Protein AF-A0A5C9A991-F1 (afdb_monomer_lite)

Structure (mmCIF, N/CA/C/O backbone):
data_AF-A0A5C9A991-F1
#
_entry.id   AF-A0A5C9A991-F1
#
loop_
_atom_site.group_PDB
_atom_site.id
_atom_site.type_symbol
_atom_site.label_atom_id
_atom_site.label_alt_id
_atom_site.label_comp_id
_atom_site.label_asym_id
_atom_site.label_entity_id
_atom_site.label_seq_id
_atom_site.pdbx_PDB_ins_code
_atom_site.Cartn_x
_atom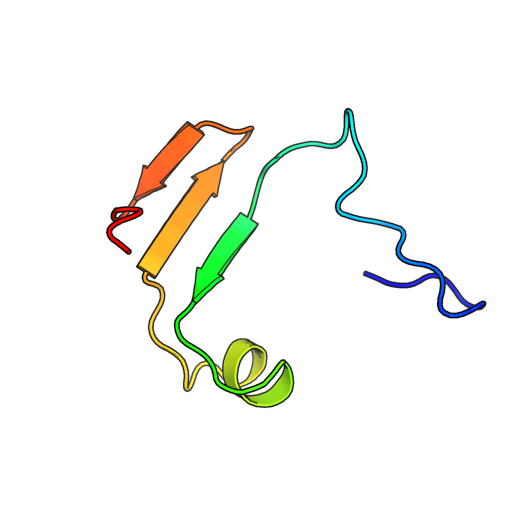_site.Cartn_y
_atom_site.Cartn_z
_atom_site.occupancy
_atom_site.B_iso_or_equiv
_atom_site.auth_seq_id
_atom_si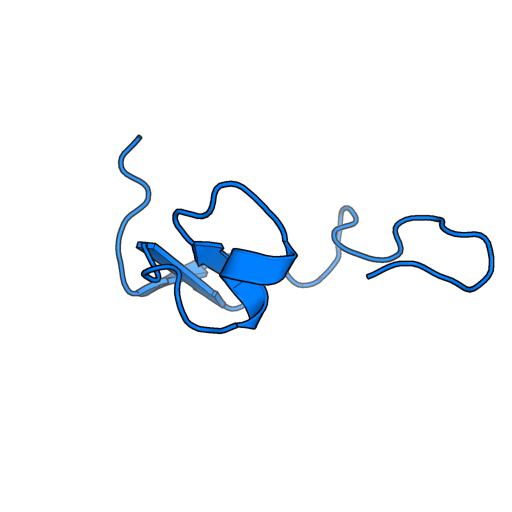te.auth_comp_id
_atom_site.auth_asym_id
_atom_site.auth_atom_id
_atom_site.pdbx_PDB_model_num
ATOM 1 N N . PRO A 1 1 ? 2.683 6.398 -3.607 1.00 81.94 1 PRO A N 1
ATOM 2 C CA . PRO A 1 1 ? 3.003 7.173 -4.835 1.00 81.94 1 PRO A CA 1
ATOM 3 C C . PRO A 1 1 ? 4.150 8.152 -4.571 1.00 81.94 1 PRO A C 1
ATOM 5 O O . PRO A 1 1 ? 4.409 8.437 -3.401 1.00 81.94 1 PRO A O 1
ATOM 8 N N . LEU A 1 2 ? 4.813 8.649 -5.622 1.00 89.44 2 LEU A N 1
ATOM 9 C CA . LEU A 1 2 ? 5.861 9.674 -5.527 1.00 89.44 2 LEU A CA 1
ATOM 10 C C . LEU A 1 2 ? 5.379 11.001 -6.143 1.00 89.44 2 LEU A C 1
ATOM 12 O O . LEU A 1 2 ? 4.539 10.971 -7.041 1.00 89.44 2 LEU A O 1
ATOM 16 N N . ASN A 1 3 ? 5.883 12.142 -5.664 1.00 92.06 3 ASN A N 1
ATOM 17 C CA . ASN A 1 3 ? 5.739 13.432 -6.356 1.00 92.06 3 ASN A CA 1
ATOM 18 C C . ASN A 1 3 ? 6.805 13.595 -7.461 1.00 92.06 3 ASN A C 1
ATOM 20 O O . ASN A 1 3 ? 7.658 12.729 -7.645 1.00 92.06 3 ASN A O 1
ATOM 24 N N . GLU A 1 4 ? 6.791 14.728 -8.168 1.00 93.94 4 GLU A N 1
ATOM 25 C CA . GLU A 1 4 ? 7.754 15.054 -9.239 1.00 93.94 4 GLU A CA 1
ATOM 26 C C . GLU A 1 4 ? 9.220 15.092 -8.772 1.00 93.94 4 GLU A C 1
ATOM 28 O O . GLU A 1 4 ? 10.133 14.950 -9.579 1.00 93.94 4 GLU A O 1
ATOM 33 N N . LYS A 1 5 ? 9.455 15.243 -7.465 1.00 94.69 5 LYS A N 1
ATOM 34 C CA . LYS A 1 5 ? 10.789 15.213 -6.848 1.00 94.69 5 LYS A CA 1
ATOM 35 C C . LYS A 1 5 ? 11.206 13.808 -6.399 1.00 94.69 5 LYS A C 1
ATOM 37 O O . LYS A 1 5 ? 12.275 13.646 -5.820 1.00 94.69 5 LYS A O 1
ATOM 42 N N . GLY A 1 6 ? 10.369 12.796 -6.636 1.00 91.69 6 GLY A N 1
ATOM 43 C CA . GLY A 1 6 ? 10.602 11.423 -6.193 1.00 91.69 6 GLY A CA 1
ATOM 44 C C . GLY A 1 6 ? 10.292 11.180 -4.712 1.00 91.69 6 GLY A C 1
ATOM 45 O O . GLY A 1 6 ? 10.611 10.117 -4.187 1.00 91.69 6 GLY A O 1
ATOM 46 N N . GLU A 1 7 ? 9.660 12.125 -4.017 1.00 92.62 7 GLU A N 1
ATOM 47 C CA . GLU A 1 7 ? 9.341 11.988 -2.596 1.00 92.62 7 GLU A CA 1
ATOM 48 C C . GLU A 1 7 ? 8.051 11.193 -2.408 1.00 92.62 7 GLU A C 1
ATOM 50 O O . GLU A 1 7 ? 7.051 11.417 -3.097 1.00 92.62 7 GLU A O 1
ATOM 55 N N . ARG A 1 8 ? 8.036 10.282 -1.430 1.00 89.75 8 ARG A N 1
ATOM 56 C CA . ARG A 1 8 ? 6.853 9.469 -1.136 1.00 89.75 8 ARG A CA 1
ATOM 57 C C . ARG A 1 8 ? 5.712 10.337 -0.606 1.00 89.75 8 ARG A C 1
ATOM 59 O O . ARG A 1 8 ? 5.767 10.846 0.511 1.00 89.75 8 ARG A O 1
ATOM 66 N N . VAL A 1 9 ? 4.642 10.455 -1.391 1.00 91.94 9 VAL A N 1
ATOM 67 C CA . VAL A 1 9 ? 3.443 11.219 -1.013 1.00 91.94 9 VAL A CA 1
ATOM 68 C C . VAL A 1 9 ? 2.421 10.404 -0.228 1.00 91.94 9 VAL A C 1
ATOM 70 O O . VAL A 1 9 ? 1.679 10.995 0.538 1.00 91.94 9 VAL A O 1
ATOM 73 N N . TRP A 1 10 ? 2.427 9.079 -0.379 1.00 88.62 10 TRP A N 1
ATOM 74 C CA . TRP A 1 10 ? 1.617 8.123 0.385 1.00 88.62 10 TRP A CA 1
ATOM 75 C C . TRP A 1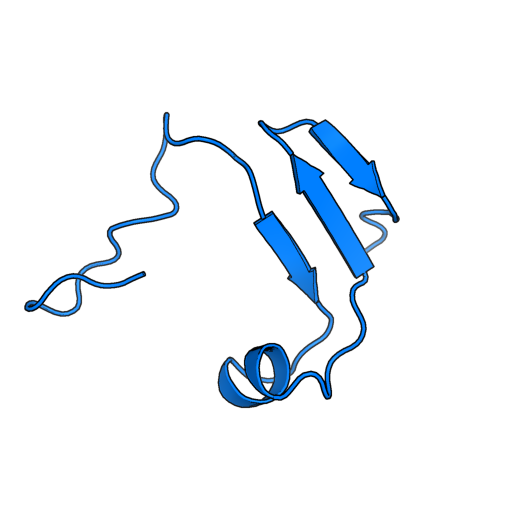 10 ? 2.339 6.762 0.391 1.00 88.62 10 TRP A C 1
ATOM 77 O O . TRP A 1 10 ? 2.965 6.425 -0.631 1.00 88.62 10 TRP A O 1
ATOM 87 N N . PRO A 1 11 ? 2.262 5.968 1.474 1.00 89.88 11 PRO A N 1
ATOM 88 C CA . PRO A 1 11 ? 1.517 6.241 2.710 1.00 89.88 11 PRO A CA 1
ATOM 89 C C . PRO A 1 11 ? 2.243 7.225 3.639 1.00 89.88 11 PRO A C 1
ATOM 91 O O . PRO A 1 11 ? 3.451 7.084 3.868 1.00 89.88 11 PRO A O 1
ATOM 94 N N . LYS A 1 12 ? 1.512 8.210 4.177 1.00 88.50 12 LYS A N 1
ATOM 95 C CA . LYS A 1 12 ? 1.939 9.076 5.287 1.00 88.50 12 LYS A CA 1
ATOM 96 C C . LYS A 1 12 ? 1.046 8.852 6.506 1.00 88.50 12 LYS A C 1
ATOM 98 O O . LYS A 1 12 ? -0.066 8.342 6.402 1.00 88.50 12 LYS A O 1
ATOM 103 N N . ALA A 1 13 ? 1.550 9.216 7.683 1.00 86.88 13 ALA A N 1
ATOM 104 C CA . ALA A 1 13 ? 0.732 9.205 8.888 1.00 86.88 13 ALA A CA 1
ATOM 105 C C . ALA A 1 13 ? -0.488 10.119 8.694 1.00 86.88 13 ALA A C 1
ATOM 107 O O . ALA A 1 13 ? -0.345 11.198 8.126 1.00 86.88 13 ALA A O 1
ATOM 108 N N . GLN A 1 14 ? -1.644 9.688 9.208 1.00 87.00 14 GLN A N 1
ATOM 109 C CA . GLN A 1 14 ? -2.945 10.364 9.080 1.00 87.00 14 GLN A CA 1
ATOM 110 C C . GLN A 1 14 ? -3.611 10.274 7.693 1.00 87.00 14 GLN A C 1
ATOM 112 O O . GLN A 1 14 ? -4.747 10.723 7.558 1.00 87.00 14 GLN A O 1
ATOM 117 N N . ASP A 1 15 ? -2.976 9.649 6.694 1.00 87.06 15 ASP A N 1
ATOM 118 C CA . ASP A 1 15 ? -3.656 9.306 5.440 1.00 87.06 15 ASP A CA 1
ATOM 119 C C . ASP A 1 15 ? -4.630 8.133 5.630 1.00 87.06 15 ASP A C 1
ATOM 121 O O . ASP A 1 15 ? -4.472 7.296 6.525 1.00 87.06 15 ASP A O 1
ATOM 125 N N . ASP A 1 16 ? -5.605 8.026 4.725 1.00 90.56 16 ASP A N 1
ATOM 126 C CA . ASP A 1 16 ? -6.480 6.860 4.658 1.00 90.56 16 ASP A CA 1
ATOM 127 C C . ASP A 1 16 ? -5.674 5.574 4.407 1.00 90.56 16 ASP A C 1
ATOM 129 O O . ASP A 1 16 ? -4.898 5.457 3.450 1.00 90.56 16 ASP A O 1
ATOM 133 N N . ALA A 1 17 ? -5.878 4.593 5.284 1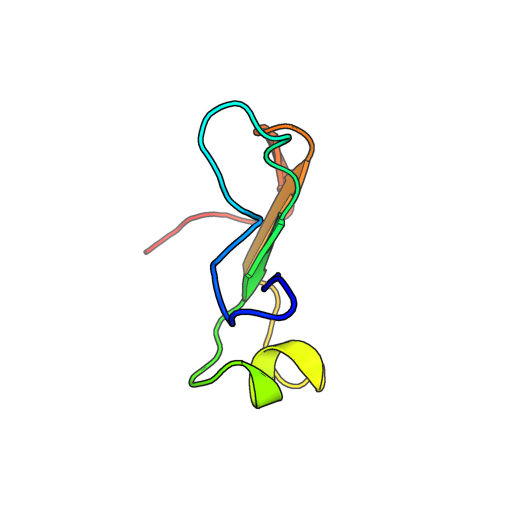.00 91.38 17 ALA A N 1
ATOM 134 C CA . ALA A 1 17 ? -5.188 3.311 5.262 1.00 91.38 17 ALA A CA 1
ATOM 135 C C . ALA A 1 17 ? -5.947 2.278 4.410 1.00 91.38 17 ALA A C 1
ATOM 137 O O . ALA A 1 17 ? -6.312 1.202 4.889 1.00 91.38 17 ALA A O 1
ATOM 138 N N . SER A 1 18 ? -6.202 2.611 3.144 1.00 94.38 18 SER A N 1
ATOM 139 C CA . SER A 1 18 ? -6.744 1.676 2.153 1.00 94.38 18 SER A CA 1
ATOM 140 C C . SER A 1 18 ? -5.634 1.152 1.248 1.00 94.38 18 SER A C 1
ATOM 142 O O . SER A 1 18 ? -5.048 1.904 0.472 1.00 94.38 18 SER A O 1
ATOM 144 N N . PHE A 1 19 ? -5.319 -0.139 1.356 1.00 93.19 19 PHE A N 1
ATOM 145 C CA . PHE A 1 19 ? -4.210 -0.760 0.629 1.00 93.19 19 PHE A CA 1
ATOM 146 C C . PHE A 1 19 ? -4.370 -2.276 0.508 1.00 93.19 19 PHE A C 1
ATOM 148 O O . PHE A 1 19 ? -5.171 -2.888 1.207 1.00 93.19 19 PHE A O 1
ATOM 155 N N . VAL A 1 20 ? -3.589 -2.894 -0.376 1.00 93.12 20 VAL A N 1
ATOM 156 C CA . VAL A 1 20 ? -3.493 -4.354 -0.498 1.00 93.12 2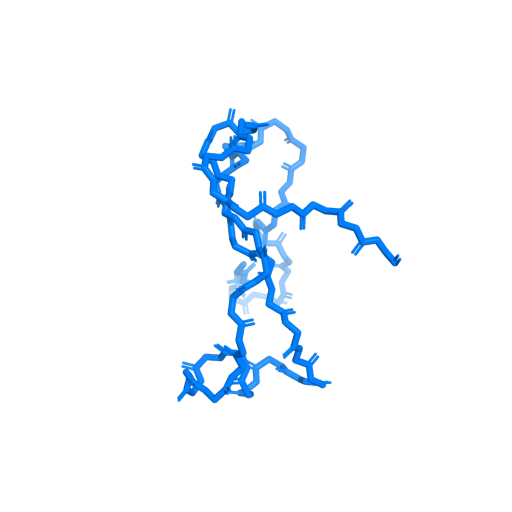0 VAL A CA 1
ATOM 157 C C . VAL A 1 20 ? -2.074 -4.800 -0.172 1.00 93.12 20 VAL A C 1
ATOM 159 O O . VAL A 1 20 ? -1.111 -4.148 -0.574 1.00 93.12 20 VAL A O 1
ATOM 162 N N . LEU A 1 21 ? -1.949 -5.906 0.553 1.00 93.44 21 LEU A N 1
ATOM 163 C CA . LEU A 1 21 ? -0.702 -6.641 0.713 1.00 93.44 21 LEU A CA 1
ATOM 164 C C . LEU A 1 21 ? -0.661 -7.748 -0.336 1.00 93.44 21 LEU A C 1
ATOM 166 O O . LEU A 1 21 ? -1.643 -8.473 -0.525 1.00 93.44 21 LEU A O 1
ATOM 170 N N . VAL A 1 22 ? 0.472 -7.858 -1.016 1.00 92.81 22 VAL A N 1
ATOM 171 C CA . VAL A 1 22 ? 0.731 -8.857 -2.053 1.00 92.81 22 VAL A CA 1
ATOM 172 C C . VAL A 1 22 ? 2.077 -9.509 -1.778 1.00 92.81 22 VAL A C 1
ATOM 174 O O . VAL A 1 22 ? 2.989 -8.839 -1.292 1.00 92.81 22 VAL A O 1
ATOM 177 N N . ASP A 1 23 ? 2.191 -10.793 -2.092 1.00 91.75 23 ASP A N 1
ATOM 178 C CA . ASP A 1 23 ? 3.472 -11.496 -2.074 1.00 91.75 23 ASP A CA 1
ATOM 179 C C . ASP A 1 23 ? 4.184 -11.264 -3.411 1.00 91.75 23 ASP A C 1
ATOM 181 O O . ASP A 1 23 ? 3.782 -11.815 -4.438 1.00 91.75 23 ASP A O 1
ATOM 185 N N . ALA A 1 24 ? 5.155 -10.349 -3.415 1.00 92.12 24 ALA A N 1
ATOM 186 C CA . ALA A 1 24 ? 5.843 -9.893 -4.616 1.00 92.12 24 ALA A CA 1
ATOM 187 C C . ALA A 1 24 ? 7.316 -9.598 -4.331 1.00 92.12 24 ALA A C 1
ATOM 189 O O . ALA A 1 24 ? 7.642 -8.907 -3.363 1.00 92.12 24 ALA A O 1
ATOM 190 N N . SER A 1 25 ? 8.206 -10.025 -5.227 1.00 92.62 25 SER A N 1
ATOM 191 C CA . SER A 1 25 ? 9.641 -9.729 -5.107 1.00 92.62 25 SER A CA 1
ATOM 192 C C . SER A 1 25 ? 9.992 -8.286 -5.492 1.00 92.62 25 SER A C 1
ATOM 194 O O . SER A 1 25 ? 11.009 -7.738 -5.063 1.00 92.62 25 SER A O 1
ATOM 196 N N . CYS A 1 26 ? 9.147 -7.648 -6.304 1.00 90.50 26 CYS A N 1
ATOM 197 C CA . CYS A 1 26 ? 9.332 -6.277 -6.759 1.00 90.50 26 CYS A CA 1
ATOM 198 C C . CYS A 1 26 ? 8.000 -5.583 -7.079 1.00 90.50 26 CYS A C 1
ATOM 200 O O . CYS A 1 26 ? 6.946 -6.205 -7.220 1.00 90.50 26 CYS A O 1
ATOM 202 N N . SER A 1 27 ? 8.052 -4.259 -7.246 1.00 90.19 27 SER A N 1
ATOM 203 C CA . SER A 1 27 ? 6.876 -3.443 -7.565 1.00 90.19 27 SER A CA 1
ATOM 204 C C . SER A 1 27 ? 6.285 -3.735 -8.949 1.00 90.19 27 SER A C 1
ATOM 206 O O . SER A 1 27 ? 5.070 -3.653 -9.115 1.00 90.19 27 SER A O 1
ATOM 208 N N . ALA A 1 28 ? 7.110 -4.098 -9.936 1.00 91.94 28 ALA A N 1
ATOM 209 C CA . ALA A 1 28 ? 6.632 -4.449 -11.273 1.00 91.94 28 ALA A CA 1
ATOM 210 C C . ALA A 1 28 ? 5.772 -5.723 -11.250 1.00 91.94 28 ALA A C 1
ATOM 212 O O . ALA A 1 28 ? 4.706 -5.759 -11.860 1.00 91.94 28 ALA A O 1
ATOM 213 N N . GLU A 1 29 ? 6.200 -6.732 -10.492 1.00 92.44 29 GLU A N 1
ATOM 214 C CA . GLU A 1 29 ? 5.473 -7.992 -10.307 1.00 92.44 29 GLU A CA 1
ATOM 215 C C . GLU A 1 29 ? 4.110 -7.765 -9.628 1.00 92.44 29 GLU A C 1
ATOM 217 O O . GLU A 1 29 ? 3.080 -8.236 -10.123 1.00 92.44 29 GLU A O 1
ATOM 222 N N . ALA A 1 30 ? 4.093 -6.931 -8.579 1.00 91.31 30 ALA A N 1
ATOM 223 C CA . ALA A 1 30 ? 2.883 -6.531 -7.861 1.00 91.31 30 ALA A CA 1
ATOM 224 C C . ALA A 1 30 ? 1.842 -5.851 -8.772 1.00 91.31 30 ALA A C 1
ATOM 226 O O . ALA A 1 30 ? 0.640 -6.093 -8.647 1.00 91.31 30 ALA A O 1
ATOM 227 N N . VAL A 1 31 ? 2.286 -5.001 -9.705 1.00 90.75 31 VAL A N 1
ATOM 228 C CA . VAL A 1 31 ? 1.399 -4.270 -10.632 1.00 90.75 31 VAL A CA 1
ATOM 229 C C . VAL A 1 31 ? 0.953 -5.143 -11.805 1.00 90.75 31 VAL A C 1
ATOM 231 O O . VAL A 1 31 ? -0.191 -5.033 -12.251 1.00 90.75 31 VAL A O 1
ATOM 234 N N . ALA A 1 32 ? 1.812 -6.047 -12.280 1.00 90.50 32 ALA A N 1
ATOM 235 C CA . ALA A 1 32 ? 1.538 -6.927 -13.417 1.00 90.50 32 ALA A CA 1
ATOM 236 C C . ALA A 1 32 ? 0.425 -7.965 -13.160 1.00 90.50 32 ALA A C 1
ATOM 238 O O . ALA A 1 32 ? 0.094 -8.733 -14.061 1.00 90.50 32 ALA A O 1
ATOM 239 N N . ARG A 1 33 ? -0.179 -7.984 -11.959 1.00 80.31 33 ARG A N 1
ATOM 240 C CA . ARG A 1 33 ? -1.165 -8.983 -11.500 1.00 80.31 33 ARG A CA 1
ATOM 241 C C . ARG A 1 33 ? -0.626 -10.416 -11.481 1.00 80.31 33 ARG A C 1
ATOM 243 O O . ARG A 1 33 ? -1.407 -11.362 -11.503 1.00 80.31 33 ARG A O 1
ATOM 250 N N . ILE A 1 34 ? 0.696 -10.554 -11.426 1.00 86.12 34 ILE A N 1
ATOM 251 C CA . ILE A 1 34 ? 1.386 -11.838 -11.278 1.00 86.12 34 ILE A CA 1
ATOM 252 C C . ILE A 1 34 ? 1.370 -12.263 -9.804 1.00 86.12 34 ILE A C 1
ATOM 254 O O . ILE A 1 34 ? 1.182 -13.437 -9.501 1.00 86.12 34 ILE A O 1
ATOM 258 N N . SER A 1 35 ? 1.495 -11.298 -8.891 1.00 88.06 35 SER A N 1
ATOM 259 C CA . SER A 1 35 ? 1.564 -11.540 -7.452 1.00 88.06 35 SER A CA 1
ATOM 260 C C . SER A 1 35 ? 0.189 -11.830 -6.821 1.00 88.06 35 SER A C 1
ATOM 262 O O . SER A 1 35 ? -0.761 -11.058 -7.022 1.00 88.06 35 SER A O 1
ATOM 264 N N . PRO A 1 36 ? 0.054 -12.902 -6.018 1.00 87.50 36 PRO A N 1
ATOM 265 C CA . PRO A 1 36 ? -1.145 -13.167 -5.229 1.00 87.50 36 PRO A CA 1
ATOM 266 C C . PRO A 1 36 ? -1.422 -12.054 -4.210 1.00 87.50 36 PRO A C 1
ATOM 268 O O . PRO A 1 36 ? -0.515 -11.525 -3.569 1.00 87.50 36 PRO A O 1
ATOM 271 N N . ARG A 1 37 ? -2.704 -11.714 -4.028 1.00 87.75 37 ARG A N 1
ATOM 272 C CA . ARG A 1 37 ? -3.150 -10.814 -2.953 1.00 87.75 37 ARG A CA 1
ATOM 273 C C . ARG A 1 37 ? -3.278 -11.599 -1.653 1.00 87.75 37 ARG A C 1
ATOM 275 O O . ARG A 1 37 ? -4.017 -12.578 -1.619 1.00 87.75 37 ARG A O 1
ATOM 282 N N . THR A 1 38 ? -2.623 -11.126 -0.600 1.00 93.12 38 THR A N 1
ATOM 283 C CA . THR A 1 38 ? -2.583 -11.771 0.723 1.00 93.12 38 THR A CA 1
ATOM 284 C C . THR A 1 38 ? -3.599 -11.154 1.683 1.00 93.12 38 THR A C 1
ATOM 286 O O . THR A 1 38 ? -4.268 -11.866 2.431 1.00 93.12 38 THR A O 1
ATOM 289 N N . ALA A 1 39 ? -3.760 -9.827 1.642 1.00 94.38 39 ALA A N 1
ATOM 290 C CA . ALA A 1 39 ? -4.707 -9.105 2.490 1.00 94.38 39 ALA A CA 1
ATOM 291 C C . ALA A 1 39 ? -5.156 -7.783 1.851 1.00 94.38 39 ALA A C 1
ATOM 293 O O . ALA A 1 39 ? -4.383 -7.136 1.147 1.00 94.38 39 ALA A O 1
ATOM 294 N N . THR A 1 40 ? -6.384 -7.351 2.139 1.00 94.25 40 THR A N 1
ATOM 295 C CA . THR A 1 40 ? -6.928 -6.055 1.708 1.00 94.25 40 THR A CA 1
ATOM 296 C C . THR A 1 40 ? -7.403 -5.263 2.914 1.00 94.25 40 THR A C 1
ATOM 298 O O . THR A 1 40 ? -8.200 -5.749 3.718 1.00 94.25 40 THR A O 1
ATOM 301 N N . PHE A 1 41 ? -6.955 -4.017 2.993 1.00 95.69 41 PHE A N 1
ATOM 302 C CA . PHE A 1 41 ? -7.336 -3.044 4.000 1.00 95.69 41 PHE A CA 1
ATOM 303 C C . PHE A 1 41 ? -8.190 -1.950 3.376 1.00 95.69 41 PHE A C 1
ATOM 305 O O . PHE A 1 41 ? -7.866 -1.424 2.309 1.00 95.69 41 PHE A O 1
ATOM 312 N N . HIS A 1 42 ? -9.265 -1.584 4.065 1.00 96.06 42 HIS A N 1
ATOM 313 C CA . HIS A 1 42 ? -10.101 -0.441 3.735 1.00 96.06 42 HIS A CA 1
ATOM 314 C C . HIS A 1 42 ? -10.227 0.446 4.968 1.00 96.06 42 HIS A C 1
ATOM 316 O O . HIS A 1 42 ? -10.711 -0.007 6.004 1.00 96.06 42 HIS A O 1
ATOM 322 N N . LYS A 1 43 ? -9.769 1.699 4.874 1.00 94.06 43 LYS A N 1
ATOM 323 C CA . LYS A 1 43 ? -9.785 2.666 5.987 1.00 94.06 43 LYS A CA 1
ATOM 324 C C . LYS A 1 43 ? -9.183 2.107 7.287 1.00 94.06 43 LYS A C 1
ATOM 326 O O . LYS A 1 43 ? -9.707 2.322 8.376 1.00 94.06 43 LYS A O 1
ATOM 331 N N . GLY A 1 44 ? -8.108 1.328 7.168 1.00 92.00 44 GLY A N 1
ATOM 332 C CA . GLY A 1 44 ? -7.425 0.686 8.295 1.00 92.00 44 GLY A CA 1
ATOM 333 C C . GLY A 1 44 ? -8.068 -0.608 8.802 1.00 92.00 44 GLY A C 1
ATOM 334 O O . GLY A 1 44 ? -7.495 -1.257 9.672 1.00 92.00 44 GLY A O 1
ATOM 335 N N . GLN A 1 45 ? -9.211 -1.028 8.256 1.00 94.31 45 GLN A N 1
ATOM 336 C CA . GLN A 1 45 ? -9.846 -2.299 8.599 1.00 94.31 45 GLN A CA 1
ATOM 337 C C . GLN A 1 45 ? -9.444 -3.389 7.611 1.00 94.31 45 GLN A C 1
ATOM 339 O O . GLN A 1 45 ? -9.514 -3.192 6.399 1.00 94.31 45 GLN A O 1
ATOM 344 N N 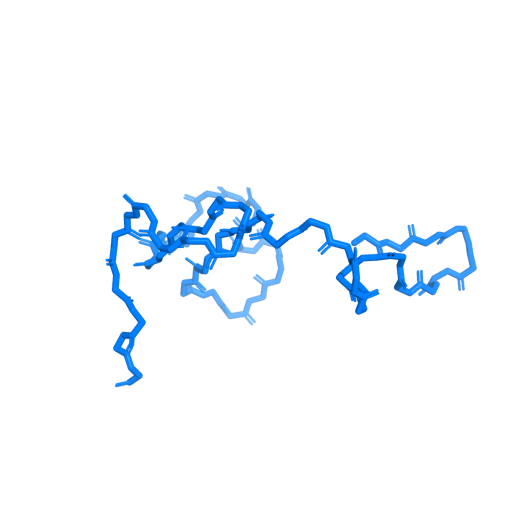. LEU A 1 46 ? -9.063 -4.557 8.125 1.00 95.00 46 LEU A N 1
ATOM 345 C CA . LEU A 1 46 ? -8.869 -5.751 7.309 1.00 95.00 46 LEU A CA 1
ATOM 346 C C . LEU A 1 46 ? -10.237 -6.238 6.817 1.00 95.00 46 LEU A C 1
ATOM 348 O O . LEU A 1 46 ? -11.060 -6.682 7.614 1.00 95.00 46 LEU A O 1
ATOM 352 N N . VAL A 1 47 ? -10.479 -6.149 5.511 1.00 96.25 47 VAL A N 1
ATOM 353 C CA . VAL A 1 47 ? -11.760 -6.545 4.897 1.00 96.25 47 VAL A CA 1
ATOM 354 C C . VAL A 1 47 ? -11.677 -7.878 4.159 1.00 96.25 47 VAL A C 1
ATOM 356 O O . VAL A 1 47 ? -12.705 -8.474 3.852 1.00 96.25 47 VAL A O 1
ATOM 359 N N . TRP A 1 48 ? -10.466 -8.354 3.859 1.00 93.75 48 TRP A N 1
ATOM 360 C CA . TRP A 1 48 ? -10.251 -9.630 3.183 1.00 93.75 48 TRP A CA 1
ATOM 361 C C . TRP A 1 48 ? -8.842 -10.172 3.441 1.00 93.75 48 TRP A C 1
ATOM 363 O O . TRP A 1 48 ? -7.883 -9.400 3.481 1.00 93.75 48 TRP A O 1
ATOM 373 N N . GLY A 1 49 ? -8.718 -11.496 3.542 1.00 93.06 49 GLY A N 1
ATOM 374 C CA . GLY A 1 49 ? -7.445 -12.190 3.740 1.00 93.06 49 GLY A CA 1
ATOM 375 C C . GLY A 1 49 ? -6.968 -12.173 5.192 1.00 93.06 49 GLY A C 1
ATOM 376 O O . GLY A 1 49 ? -7.761 -12.031 6.122 1.00 93.06 49 GLY A O 1
ATOM 377 N N . SER A 1 50 ? -5.663 -12.334 5.388 1.00 91.12 50 SER A N 1
ATOM 378 C CA . SER A 1 50 ? -5.038 -12.383 6.712 1.00 91.12 50 SER A CA 1
ATOM 379 C C . SER A 1 50 ? -3.612 -11.855 6.659 1.00 91.12 50 SER A C 1
ATOM 381 O O . SER A 1 50 ? -2.900 -12.095 5.689 1.00 91.12 50 SER A O 1
ATOM 383 N N . VAL A 1 51 ? -3.170 -11.195 7.729 1.00 85.31 51 VAL A N 1
ATOM 384 C CA . VAL A 1 51 ? -1.757 -10.849 7.935 1.00 85.31 51 VAL A CA 1
ATOM 385 C C . VAL A 1 51 ? -1.125 -11.956 8.771 1.00 85.31 51 VAL A C 1
ATOM 387 O O . VAL A 1 51 ? -0.931 -11.805 9.972 1.00 85.31 51 VAL A O 1
ATOM 390 N N . ALA A 1 52 ? -0.906 -13.118 8.167 1.00 71.38 52 ALA A N 1
ATOM 391 C CA . ALA A 1 52 ? -0.031 -14.123 8.756 1.00 71.38 52 ALA A CA 1
ATOM 392 C C . ALA A 1 52 ? 1.354 -13.919 8.134 1.00 71.38 52 ALA A C 1
ATOM 394 O O . ALA A 1 52 ? 1.458 -13.860 6.908 1.00 71.38 52 ALA A O 1
ATOM 395 N N . GLY A 1 53 ? 2.356 -13.697 8.985 1.00 57.16 53 GLY A N 1
ATOM 396 C CA . GLY A 1 53 ? 3.765 -13.617 8.595 1.00 57.16 53 GLY A CA 1
ATOM 397 C C . GLY A 1 53 ? 4.412 -14.989 8.533 1.00 57.16 53 GLY A C 1
ATOM 398 O O . GLY A 1 53 ? 3.896 -15.906 9.214 1.00 57.16 53 GLY A O 1
#

Radius of gyration: 12.6 Å; chains: 1; bounding box: 22×29×22 Å

Sequence (53 aa):
PLNEKGERVWPKAQDDASFVLVDASCSAEAVARISPRTATFHKGQLVWGSVAG

Secondary structure (DSSP, 8-state):
-B-TTS-B-SS-TTS---EEEE--SSHHHHHTT-SPEEEEEETTEEEEE----

Organism: Escherichia coli (NCBI:txid562)

Foldseek 3Di:
DADPVRHDPPDDPPDFPWDWDWDDPDPVCVVVPVTDTAFTDGSNDTPDHDPDD

pLDDT: mean 90.11, std 6.23, range [57.16, 96.25]